Protein AF-A0A1V9FE20-F1 (afdb_monomer_lite)

Sequence (106 aa):
MKSANDYLETSIWFKEPITDPNQIFAEFFTAAALKDYRKRIKAVLKAAFGKHIWPKKNPGALLYYFKMIESIINAAYLINKENKSSPLLINNENSFNPQSLLQLAC

Structure (mmCIF, N/CA/C/O backbone):
data_AF-A0A1V9FE20-F1
#
_entry.id   AF-A0A1V9FE20-F1
#
loop_
_atom_site.group_PDB
_atom_site.id
_atom_site.type_symbol
_atom_site.label_atom_id
_atom_site.label_alt_id
_atom_site.label_comp_id
_atom_site.label_asym_id
_atom_site.label_entity_id
_atom_site.label_seq_id
_atom_site.pdbx_PDB_ins_code
_atom_site.Cartn_x
_atom_site.Cartn_y
_atom_site.Cartn_z
_atom_site.occupancy
_atom_site.B_iso_or_equiv
_atom_site.auth_seq_id
_atom_site.auth_comp_id
_atom_site.auth_asym_id
_atom_site.auth_atom_id
_atom_site.pdbx_PDB_model_num
ATOM 1 N N . MET A 1 1 ? -5.839 23.984 21.501 1.00 39.59 1 MET A N 1
ATOM 2 C CA . MET A 1 1 ? -4.947 22.861 21.136 1.00 39.59 1 MET A CA 1
ATOM 3 C C . MET A 1 1 ? -4.982 22.732 19.621 1.00 39.59 1 MET A C 1
ATOM 5 O O . MET A 1 1 ? -6.076 22.595 19.094 1.00 39.59 1 MET A O 1
ATOM 9 N N . LYS A 1 2 ? -3.848 22.860 18.916 1.00 41.25 2 LYS A N 1
ATOM 10 C CA . LYS A 1 2 ? -3.786 22.493 17.489 1.00 41.25 2 LYS A CA 1
ATOM 11 C C . LYS A 1 2 ? -4.054 20.990 17.410 1.00 41.25 2 LYS A C 1
ATOM 13 O O . LYS A 1 2 ? -3.387 20.242 18.125 1.00 41.25 2 LYS A O 1
ATOM 18 N N . SER A 1 3 ? -5.048 20.568 16.633 1.00 55.31 3 SER A N 1
ATOM 19 C CA . SER A 1 3 ? -5.238 19.150 16.328 1.00 55.31 3 SER A CA 1
ATOM 20 C C . SER A 1 3 ? -3.932 18.609 15.751 1.00 55.31 3 SER A C 1
ATOM 22 O O . SER A 1 3 ? -3.252 19.300 14.991 1.00 55.31 3 SER A O 1
ATOM 24 N N . ALA A 1 4 ? -3.534 17.404 16.155 1.00 62.75 4 ALA A N 1
ATOM 25 C CA . ALA A 1 4 ? -2.486 16.697 15.437 1.00 62.75 4 ALA A CA 1
ATOM 26 C C . ALA A 1 4 ? -2.933 16.607 13.969 1.00 62.75 4 ALA A C 1
ATOM 28 O O . ALA A 1 4 ? -4.064 16.185 13.731 1.00 62.75 4 ALA A O 1
ATOM 29 N N . ASN A 1 5 ? -2.108 17.070 13.024 1.00 71.06 5 ASN A N 1
ATOM 30 C CA . ASN A 1 5 ? -2.419 16.954 11.597 1.00 71.06 5 ASN A CA 1
ATOM 31 C C . ASN A 1 5 ? -2.754 15.488 11.298 1.00 71.06 5 ASN A C 1
ATOM 33 O O . ASN A 1 5 ? -1.956 14.602 11.621 1.00 71.06 5 ASN A O 1
ATOM 37 N N . ASP A 1 6 ? -3.937 15.235 10.742 1.00 81.94 6 ASP A N 1
ATOM 38 C CA . ASP A 1 6 ? -4.350 13.884 10.386 1.00 81.94 6 ASP A CA 1
ATOM 39 C C . ASP A 1 6 ? -3.461 13.406 9.232 1.00 81.94 6 ASP A C 1
ATOM 41 O O . ASP A 1 6 ? -3.315 14.094 8.222 1.00 81.94 6 ASP A O 1
ATOM 45 N N . TYR A 1 7 ? -2.835 12.236 9.380 1.00 84.94 7 TYR A N 1
ATOM 46 C CA . TYR A 1 7 ? -1.971 11.667 8.344 1.00 84.94 7 TYR A CA 1
ATOM 47 C C . TYR A 1 7 ? -2.702 11.591 6.994 1.00 84.94 7 TYR A C 1
ATOM 49 O O . TYR A 1 7 ? -2.128 11.925 5.952 1.00 84.94 7 TYR A O 1
ATOM 57 N N . LEU A 1 8 ? -3.989 11.232 7.025 1.00 86.50 8 LEU A N 1
ATOM 58 C CA . LEU A 1 8 ? -4.806 11.045 5.831 1.00 86.50 8 LEU A CA 1
ATOM 59 C C . LEU A 1 8 ? -5.036 12.343 5.050 1.00 86.50 8 LEU A C 1
ATOM 61 O O . LEU A 1 8 ? -5.177 12.277 3.833 1.00 86.50 8 LEU A O 1
ATOM 65 N N . GLU A 1 9 ? -4.991 13.516 5.695 1.00 84.38 9 GLU A N 1
ATOM 66 C CA . GLU A 1 9 ? -5.114 14.819 5.013 1.00 84.38 9 GLU A CA 1
ATOM 67 C C . GLU A 1 9 ? -3.971 15.074 4.023 1.00 84.38 9 GLU A C 1
ATOM 69 O O . GLU A 1 9 ? -4.107 15.866 3.092 1.00 84.38 9 GLU A O 1
ATOM 74 N N . THR A 1 10 ? -2.837 14.396 4.214 1.00 83.12 10 THR A N 1
ATOM 75 C CA . THR A 1 10 ? -1.641 14.539 3.372 1.00 83.12 10 THR A CA 1
ATOM 76 C C . THR A 1 10 ? -1.398 13.341 2.454 1.00 83.12 10 THR A C 1
ATOM 78 O O . THR A 1 10 ? -0.470 13.374 1.644 1.00 83.12 10 THR A O 1
ATOM 81 N N . SER A 1 11 ? -2.227 12.295 2.539 1.00 85.50 11 SER A N 1
ATOM 82 C CA . SER A 1 11 ? -2.120 11.119 1.672 1.00 85.50 11 SER A CA 1
ATOM 83 C C . SER A 1 11 ? -2.598 11.436 0.253 1.00 85.50 11 SER A C 1
ATOM 85 O O . SER A 1 11 ? -3.733 11.852 0.024 1.00 85.50 11 SER A O 1
ATOM 87 N N . ILE A 1 12 ? -1.744 11.173 -0.738 1.00 83.75 12 ILE A N 1
ATOM 88 C CA . ILE A 1 12 ? -2.050 11.425 -2.155 1.00 83.75 12 ILE A CA 1
ATOM 89 C C . ILE A 1 12 ? -3.045 10.406 -2.729 1.00 83.75 12 ILE A C 1
ATOM 91 O O . ILE A 1 12 ? -3.721 10.687 -3.727 1.00 83.75 12 ILE A O 1
ATOM 95 N N . TRP A 1 13 ? -3.133 9.225 -2.108 1.00 84.19 13 TRP A N 1
ATOM 96 C CA . TRP A 1 13 ? -4.016 8.129 -2.516 1.00 84.19 13 TRP A CA 1
ATOM 97 C C . TRP A 1 13 ? -5.222 7.940 -1.590 1.00 84.19 13 TRP A C 1
ATOM 99 O O . TRP A 1 13 ? -5.969 6.978 -1.765 1.00 84.19 13 TRP A O 1
ATOM 109 N N . PHE A 1 14 ? -5.469 8.884 -0.679 1.00 82.81 14 PHE A N 1
ATOM 110 C CA . PHE A 1 14 ? -6.698 8.979 0.111 1.00 82.81 14 PHE A CA 1
ATOM 111 C C . PHE A 1 14 ? -7.648 10.041 -0.466 1.00 82.81 14 PHE A C 1
ATOM 113 O O . PHE A 1 14 ? -7.985 11.032 0.173 1.00 82.81 14 PHE A O 1
ATOM 120 N N . LYS A 1 15 ? -8.048 9.865 -1.732 1.00 76.00 15 LYS A N 1
ATOM 121 C CA . LYS A 1 15 ? -8.995 10.784 -2.397 1.00 76.00 15 LYS A CA 1
ATOM 122 C C . LYS A 1 15 ? -10.454 10.472 -2.078 1.00 76.00 15 LYS A C 1
ATOM 124 O O . LYS A 1 15 ? -11.295 11.360 -2.143 1.00 76.00 15 LYS A O 1
ATOM 129 N N . GLU A 1 16 ? -10.731 9.215 -1.751 1.00 79.00 16 GLU A N 1
ATOM 130 C CA . GLU A 1 16 ? -12.043 8.718 -1.357 1.00 79.00 16 GLU A CA 1
ATOM 131 C C . GLU A 1 16 ? -11.912 8.058 0.021 1.00 79.00 16 GLU A C 1
ATOM 133 O O . GLU A 1 16 ? -10.918 7.356 0.255 1.00 79.00 16 GLU A O 1
ATOM 138 N N . PRO A 1 17 ? -12.872 8.275 0.940 1.00 83.31 17 PRO A N 1
ATOM 139 C CA . PRO A 1 17 ? -12.857 7.621 2.239 1.00 83.31 17 PRO A CA 1
ATOM 140 C C . PRO A 1 17 ? -12.856 6.098 2.094 1.00 83.31 17 PRO A C 1
ATOM 142 O O . PRO A 1 17 ? -13.682 5.528 1.383 1.00 83.31 17 PRO A O 1
ATOM 145 N N . ILE A 1 18 ? -11.945 5.435 2.805 1.00 88.31 18 ILE A N 1
ATOM 146 C CA . ILE A 1 18 ? -11.953 3.976 2.927 1.00 88.31 18 ILE A CA 1
ATOM 147 C C . ILE A 1 18 ? -13.119 3.603 3.844 1.00 88.31 18 ILE A C 1
ATOM 149 O O . ILE A 1 18 ? -13.122 3.966 5.018 1.00 88.31 18 ILE A O 1
ATOM 153 N N . THR A 1 19 ? -14.110 2.900 3.299 1.00 89.12 19 THR A N 1
ATOM 154 C CA . THR A 1 19 ? -15.313 2.472 4.028 1.00 89.12 19 THR A CA 1
ATOM 155 C C . THR A 1 19 ? -15.081 1.218 4.864 1.00 89.12 19 THR A C 1
ATOM 157 O O . THR A 1 19 ? -15.644 1.100 5.946 1.00 89.12 19 THR A O 1
ATOM 160 N N . ASP A 1 20 ? -14.245 0.302 4.373 1.00 89.69 20 ASP A N 1
ATOM 161 C CA . ASP A 1 20 ? -13.848 -0.920 5.071 1.00 89.69 20 ASP A CA 1
ATOM 162 C C . ASP A 1 20 ? -12.330 -1.142 4.931 1.00 89.69 20 ASP A C 1
ATOM 164 O O . ASP A 1 20 ? -11.851 -1.637 3.904 1.00 89.69 20 ASP A O 1
ATOM 168 N N . PRO A 1 21 ? -11.539 -0.771 5.952 1.00 91.25 21 PRO A N 1
ATOM 169 C CA . PRO A 1 21 ? -10.097 -0.992 5.954 1.00 91.25 21 PRO A CA 1
ATOM 170 C C . PRO A 1 21 ? -9.681 -2.468 5.860 1.00 91.25 21 PRO A C 1
ATOM 172 O O . PRO A 1 21 ? -8.634 -2.766 5.285 1.00 91.25 21 PRO A O 1
ATOM 175 N N . ASN A 1 22 ? -10.479 -3.404 6.384 1.00 89.94 22 ASN A N 1
ATOM 176 C CA . ASN A 1 22 ? -10.152 -4.833 6.346 1.00 89.94 22 ASN A CA 1
ATOM 177 C C . ASN A 1 22 ? -10.319 -5.399 4.934 1.00 89.94 22 ASN A C 1
ATOM 179 O O . ASN A 1 22 ? -9.509 -6.219 4.494 1.00 89.94 22 ASN A O 1
ATOM 183 N N . GLN A 1 23 ? -11.310 -4.904 4.190 1.00 89.81 23 GLN A N 1
ATOM 184 C CA . GLN A 1 23 ? -11.502 -5.249 2.784 1.00 89.81 23 GLN A CA 1
ATOM 185 C C . GLN A 1 23 ? -10.279 -4.874 1.928 1.00 89.81 23 GLN A C 1
ATOM 187 O O . GLN A 1 23 ? -9.876 -5.650 1.061 1.00 89.81 23 GLN A O 1
ATOM 192 N N . ILE A 1 24 ? -9.609 -3.751 2.219 1.00 91.62 24 ILE A N 1
ATOM 193 C CA . ILE A 1 24 ? -8.364 -3.362 1.529 1.00 91.62 24 ILE A CA 1
ATOM 194 C C . ILE A 1 24 ? -7.261 -4.414 1.731 1.00 91.62 24 ILE A C 1
ATOM 196 O O . ILE A 1 24 ? -6.555 -4.773 0.783 1.00 91.62 24 ILE A O 1
ATOM 200 N N . PHE A 1 25 ? -7.117 -4.949 2.947 1.00 89.06 25 PHE A N 1
ATOM 201 C CA . PHE A 1 25 ? -6.174 -6.037 3.218 1.00 89.06 25 PHE A CA 1
ATOM 202 C C . PHE A 1 25 ? -6.573 -7.336 2.511 1.00 89.06 25 PHE A C 1
ATOM 204 O O . PHE A 1 25 ? -5.706 -8.006 1.942 1.00 89.06 25 PHE A O 1
ATOM 211 N N . ALA A 1 26 ? -7.863 -7.680 2.504 1.00 89.31 26 ALA A N 1
ATOM 212 C CA . ALA A 1 26 ? -8.369 -8.866 1.816 1.00 89.31 26 ALA A CA 1
ATOM 213 C C . ALA A 1 26 ? -8.066 -8.815 0.309 1.00 89.31 26 ALA A C 1
ATOM 215 O O . ALA A 1 26 ? -7.524 -9.771 -0.253 1.00 89.31 26 ALA A O 1
ATOM 216 N N . GLU A 1 27 ? -8.329 -7.682 -0.343 1.00 89.31 27 GLU A N 1
ATOM 217 C CA . GLU A 1 27 ? -8.021 -7.467 -1.761 1.00 89.31 27 GLU A CA 1
ATOM 218 C C . GLU A 1 27 ? -6.523 -7.562 -2.040 1.00 89.31 27 GLU A C 1
ATOM 220 O O . GLU A 1 27 ? -6.095 -8.217 -2.997 1.00 89.31 27 GLU A O 1
ATOM 225 N N . PHE A 1 28 ? -5.704 -6.970 -1.172 1.00 89.00 28 PHE A N 1
ATOM 226 C CA . PHE A 1 28 ? -4.259 -7.034 -1.309 1.00 89.00 28 PHE A CA 1
ATOM 227 C C . PHE A 1 28 ? -3.735 -8.467 -1.215 1.00 89.00 28 PHE A C 1
ATOM 229 O O . PHE A 1 28 ? -2.986 -8.907 -2.087 1.00 89.00 28 PHE A O 1
ATOM 236 N N . PHE A 1 29 ? -4.130 -9.242 -0.209 1.00 86.69 29 PHE A N 1
ATOM 237 C CA . PHE A 1 29 ? -3.641 -10.617 -0.081 1.00 86.69 29 PHE A CA 1
ATOM 238 C C . PHE A 1 29 ? -4.254 -11.580 -1.106 1.00 86.69 29 PHE A C 1
ATOM 240 O O . PHE A 1 29 ? -3.621 -12.580 -1.444 1.00 86.69 29 PHE A O 1
ATOM 247 N N . THR A 1 30 ? -5.413 -11.248 -1.680 1.00 90.19 30 THR A N 1
ATOM 248 C CA . THR A 1 30 ? -5.991 -11.987 -2.813 1.00 90.19 30 THR A CA 1
ATOM 249 C C . THR A 1 30 ? -5.198 -11.758 -4.104 1.00 90.19 30 THR A C 1
ATOM 251 O O . THR A 1 30 ? -5.023 -12.676 -4.904 1.00 90.19 30 THR A O 1
ATOM 254 N N . ALA A 1 31 ? -4.679 -10.545 -4.319 1.00 86.50 31 ALA A N 1
ATOM 255 C CA . ALA A 1 31 ? -4.011 -10.183 -5.567 1.00 86.50 31 ALA A CA 1
ATOM 256 C C . ALA A 1 31 ? -2.582 -10.744 -5.712 1.00 86.50 31 ALA A C 1
ATOM 258 O O . ALA A 1 31 ? -2.120 -10.959 -6.837 1.00 86.50 31 ALA A O 1
ATOM 259 N N . ALA A 1 32 ? -1.852 -10.963 -4.611 1.00 87.00 32 ALA A N 1
ATOM 260 C CA . ALA A 1 32 ? -0.533 -11.599 -4.636 1.00 87.00 32 ALA A CA 1
ATOM 261 C C . ALA A 1 32 ? -0.079 -12.079 -3.248 1.00 87.00 32 ALA A C 1
ATOM 263 O O . ALA A 1 32 ? -0.556 -11.620 -2.214 1.00 87.00 32 ALA A O 1
ATOM 264 N N . ALA A 1 33 ? 0.936 -12.946 -3.218 1.00 87.12 33 ALA A N 1
ATOM 265 C CA . ALA A 1 33 ? 1.567 -13.352 -1.968 1.00 87.12 33 ALA A CA 1
ATOM 266 C C . ALA A 1 33 ? 2.528 -12.272 -1.434 1.00 87.12 33 ALA A C 1
ATOM 268 O O . ALA A 1 33 ? 3.141 -11.511 -2.189 1.00 87.12 33 ALA A O 1
ATOM 269 N N . LEU A 1 34 ? 2.779 -12.279 -0.119 1.00 85.81 34 LEU A N 1
ATOM 270 C CA . LEU A 1 34 ? 3.682 -11.327 0.548 1.00 85.81 34 LEU A CA 1
ATOM 271 C C . LEU A 1 34 ? 5.091 -11.272 -0.076 1.00 85.81 34 LEU A C 1
ATOM 273 O O . LEU A 1 34 ? 5.704 -10.205 -0.184 1.00 85.81 34 LEU A O 1
ATOM 277 N N . LYS A 1 35 ? 5.603 -12.418 -0.547 1.00 86.69 35 LYS A N 1
ATOM 278 C CA . LYS A 1 35 ? 6.896 -12.504 -1.249 1.00 86.69 35 LYS A CA 1
ATOM 279 C C . LYS A 1 35 ? 6.940 -11.636 -2.512 1.00 86.69 35 LYS A C 1
ATOM 281 O O . LYS A 1 35 ? 7.993 -11.087 -2.843 1.00 86.69 35 LYS A O 1
ATOM 286 N N . ASP A 1 36 ? 5.814 -11.494 -3.202 1.00 87.69 36 ASP A N 1
ATOM 287 C CA . ASP A 1 36 ? 5.703 -10.722 -4.435 1.00 87.69 36 ASP A CA 1
ATOM 288 C C . ASP A 1 36 ? 5.628 -9.231 -4.122 1.00 87.69 36 ASP A C 1
ATOM 290 O O . ASP A 1 36 ? 6.295 -8.432 -4.781 1.00 87.69 36 ASP A O 1
ATOM 294 N N . TYR A 1 37 ? 4.939 -8.855 -3.044 1.00 87.06 37 TYR A N 1
ATOM 295 C CA . TYR A 1 37 ? 4.941 -7.481 -2.545 1.00 87.06 37 TYR A CA 1
ATOM 296 C C . TYR A 1 37 ? 6.316 -7.018 -2.094 1.00 87.06 37 TYR A C 1
ATOM 298 O O . TYR A 1 37 ? 6.752 -5.938 -2.489 1.00 87.06 37 TYR A O 1
ATOM 306 N N . ARG A 1 38 ? 7.079 -7.866 -1.397 1.00 87.00 38 ARG A N 1
ATOM 307 C CA . ARG A 1 38 ? 8.475 -7.559 -1.051 1.00 87.00 38 ARG A CA 1
ATOM 308 C C . ARG A 1 38 ? 9.318 -7.260 -2.297 1.00 87.00 38 ARG A C 1
ATOM 310 O O . ARG A 1 38 ? 10.138 -6.343 -2.281 1.00 87.00 38 ARG A O 1
ATOM 317 N N . LYS A 1 39 ? 9.122 -8.007 -3.392 1.00 85.69 39 LYS A N 1
ATOM 318 C CA . LYS A 1 39 ? 9.801 -7.740 -4.674 1.00 85.69 39 LYS A CA 1
ATOM 319 C C . LYS A 1 39 ? 9.334 -6.423 -5.299 1.00 85.69 39 LYS A C 1
ATOM 321 O O . LYS A 1 39 ? 10.174 -5.665 -5.782 1.00 85.69 39 LYS A O 1
ATOM 326 N N . ARG A 1 40 ? 8.026 -6.141 -5.282 1.00 85.44 40 ARG A N 1
ATOM 327 C CA . ARG A 1 40 ? 7.437 -4.904 -5.824 1.00 85.44 40 ARG A CA 1
ATOM 328 C C . ARG A 1 40 ? 7.927 -3.672 -5.062 1.00 85.44 40 ARG A C 1
ATOM 330 O O . ARG A 1 40 ? 8.444 -2.770 -5.705 1.00 85.44 40 ARG A O 1
ATOM 337 N N . ILE A 1 41 ? 7.894 -3.682 -3.728 1.00 84.88 41 ILE A N 1
ATOM 338 C CA . ILE A 1 41 ? 8.416 -2.602 -2.871 1.00 84.88 41 ILE A CA 1
ATOM 339 C C . ILE A 1 41 ? 9.896 -2.344 -3.171 1.00 84.88 41 ILE A C 1
ATOM 341 O O . ILE A 1 41 ? 10.292 -1.211 -3.423 1.00 84.88 41 ILE A O 1
ATOM 345 N N . LYS A 1 42 ? 10.725 -3.394 -3.239 1.00 84.31 42 LYS A N 1
ATOM 346 C CA . LYS A 1 42 ? 12.143 -3.239 -3.608 1.00 84.31 42 LYS A CA 1
ATOM 347 C C . LYS A 1 42 ? 12.323 -2.631 -4.999 1.00 84.31 42 LYS A C 1
ATOM 349 O O . LYS A 1 42 ? 13.224 -1.820 -5.187 1.00 84.31 42 LYS A O 1
ATOM 354 N N . ALA A 1 43 ? 11.502 -3.023 -5.973 1.00 80.19 43 ALA A N 1
ATOM 355 C CA . ALA A 1 43 ? 11.553 -2.452 -7.315 1.00 80.19 43 ALA A CA 1
ATOM 356 C C . ALA A 1 43 ? 11.155 -0.969 -7.308 1.00 80.19 43 ALA A C 1
ATOM 358 O O . ALA A 1 43 ? 11.834 -0.168 -7.940 1.00 80.19 43 ALA A O 1
ATOM 359 N N . VAL A 1 44 ? 10.110 -0.615 -6.557 1.00 80.88 44 VAL A N 1
ATOM 360 C CA . VAL A 1 44 ? 9.644 0.764 -6.374 1.00 80.88 44 VAL A CA 1
ATOM 361 C C . VAL A 1 44 ? 10.746 1.635 -5.773 1.00 80.88 44 VAL A C 1
ATOM 363 O O . VAL A 1 44 ? 11.099 2.657 -6.352 1.00 80.88 44 VAL A O 1
ATOM 366 N N . LEU A 1 45 ? 11.357 1.196 -4.670 1.00 82.81 45 LEU A N 1
ATOM 367 C CA . LEU A 1 45 ? 12.440 1.931 -4.011 1.00 82.81 45 LEU A CA 1
ATOM 368 C C . LEU A 1 45 ? 13.655 2.090 -4.934 1.00 82.81 45 LEU A C 1
ATOM 370 O O . LEU A 1 45 ? 14.182 3.187 -5.083 1.00 82.81 45 LEU A O 1
ATOM 374 N N . LYS A 1 46 ? 14.072 1.021 -5.624 1.00 81.62 46 LYS A N 1
ATOM 375 C CA . LYS A 1 46 ? 15.173 1.102 -6.599 1.00 81.62 46 LYS A CA 1
ATOM 376 C C . LYS A 1 46 ? 14.882 2.074 -7.741 1.00 81.62 46 LYS A C 1
ATOM 378 O O . LYS A 1 46 ? 15.812 2.700 -8.232 1.00 81.62 46 LYS A O 1
ATOM 383 N N . ALA A 1 47 ? 13.628 2.179 -8.171 1.00 79.06 47 ALA A N 1
ATOM 384 C CA . ALA A 1 47 ? 13.221 3.118 -9.208 1.00 79.06 47 ALA A CA 1
ATOM 385 C C . ALA A 1 47 ? 13.231 4.564 -8.705 1.00 79.06 47 ALA A C 1
ATOM 387 O O . ALA A 1 47 ? 13.725 5.440 -9.400 1.00 79.06 47 ALA A O 1
ATOM 388 N N . ALA A 1 48 ? 12.718 4.801 -7.494 1.00 78.50 48 ALA A N 1
ATOM 389 C CA . ALA A 1 48 ? 12.629 6.133 -6.902 1.00 78.50 48 ALA A CA 1
ATOM 390 C C . ALA A 1 48 ? 14.007 6.730 -6.571 1.00 78.50 48 ALA A C 1
ATOM 392 O O . ALA A 1 48 ? 14.225 7.920 -6.770 1.00 78.50 48 ALA A O 1
ATOM 393 N N . PHE A 1 49 ? 14.939 5.903 -6.086 1.00 79.44 49 PHE A N 1
ATOM 394 C CA . PHE A 1 49 ? 16.290 6.333 -5.700 1.00 79.44 49 PHE A CA 1
ATOM 395 C C . PHE A 1 49 ? 17.354 6.082 -6.780 1.00 79.44 49 PHE A C 1
ATOM 397 O O . PHE A 1 49 ? 18.518 6.444 -6.610 1.00 79.44 49 PHE A O 1
ATOM 404 N N . GLY A 1 50 ? 16.993 5.420 -7.878 1.00 76.12 50 GLY A N 1
ATOM 405 C CA . GLY A 1 50 ? 17.921 5.083 -8.949 1.00 76.12 50 GLY A CA 1
ATOM 406 C C . GLY A 1 50 ? 18.172 6.264 -9.882 1.00 76.12 50 GLY A C 1
ATOM 407 O O . GLY A 1 50 ? 17.253 6.985 -10.249 1.00 76.12 50 GLY A O 1
ATOM 408 N N . LYS A 1 51 ? 19.409 6.402 -10.374 1.00 70.69 51 LYS A N 1
ATOM 409 C CA . LYS A 1 51 ? 19.738 7.326 -11.481 1.00 70.69 51 LYS A CA 1
ATOM 410 C C . LYS A 1 51 ? 19.208 6.850 -12.846 1.00 70.69 51 LYS A C 1
ATOM 412 O O . LYS A 1 51 ? 19.523 7.446 -13.871 1.00 70.69 51 LYS A O 1
ATOM 417 N N . HIS A 1 52 ? 18.465 5.745 -12.879 1.00 66.75 52 HIS A N 1
ATOM 418 C CA . HIS A 1 52 ? 18.047 5.065 -14.100 1.00 66.75 52 HIS A CA 1
ATOM 419 C C . HIS A 1 52 ? 16.542 5.192 -14.310 1.00 66.75 52 HIS A C 1
ATOM 421 O O . HIS A 1 52 ? 15.758 5.079 -13.370 1.00 66.75 52 HIS A O 1
ATOM 427 N N . ILE A 1 53 ? 16.145 5.355 -15.571 1.00 69.50 53 ILE A N 1
ATOM 428 C CA . ILE A 1 53 ? 14.745 5.317 -15.992 1.00 69.50 53 ILE A CA 1
ATOM 429 C C . ILE A 1 53 ? 14.183 3.924 -15.687 1.00 69.50 53 ILE A C 1
ATOM 431 O O . ILE A 1 53 ? 14.855 2.912 -15.902 1.00 69.50 53 ILE A O 1
ATOM 435 N N . TRP A 1 54 ? 12.952 3.875 -15.173 1.00 71.75 54 TRP A N 1
ATOM 436 C CA . TRP A 1 54 ? 12.245 2.631 -14.880 1.00 71.75 54 TRP A CA 1
ATOM 437 C C . TRP A 1 54 ? 12.313 1.671 -16.081 1.00 71.75 54 TRP A C 1
ATOM 439 O O . TRP A 1 54 ? 11.769 1.983 -17.140 1.00 71.75 54 TRP A O 1
ATOM 449 N N . PRO A 1 55 ? 12.955 0.496 -15.941 1.00 64.88 55 PRO A N 1
ATOM 450 C CA . PRO A 1 55 ? 13.301 -0.336 -17.091 1.00 64.88 55 PRO A CA 1
ATOM 451 C C . PRO A 1 55 ? 12.124 -1.171 -17.610 1.00 64.88 55 PRO A C 1
ATOM 453 O O . PRO A 1 55 ? 12.252 -1.851 -18.626 1.00 64.88 55 PRO A O 1
ATOM 456 N 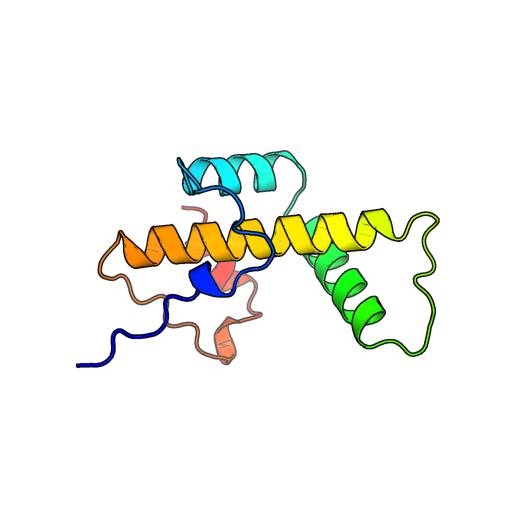N . LYS A 1 56 ? 10.980 -1.193 -16.906 1.00 67.50 56 LYS A N 1
ATOM 457 C CA . LYS A 1 56 ? 9.811 -1.955 -17.364 1.00 67.50 56 LYS A CA 1
ATOM 458 C C . LYS A 1 56 ? 8.979 -1.127 -18.335 1.00 67.50 56 LYS A C 1
ATOM 460 O O . LYS A 1 56 ? 8.872 0.085 -18.203 1.00 67.50 56 LYS A O 1
ATOM 465 N N . LYS A 1 57 ? 8.297 -1.837 -19.239 1.00 63.88 57 LYS A N 1
ATOM 466 C CA . LYS A 1 57 ? 7.539 -1.289 -20.377 1.00 63.88 57 LYS A CA 1
ATOM 467 C C . LYS A 1 57 ? 6.514 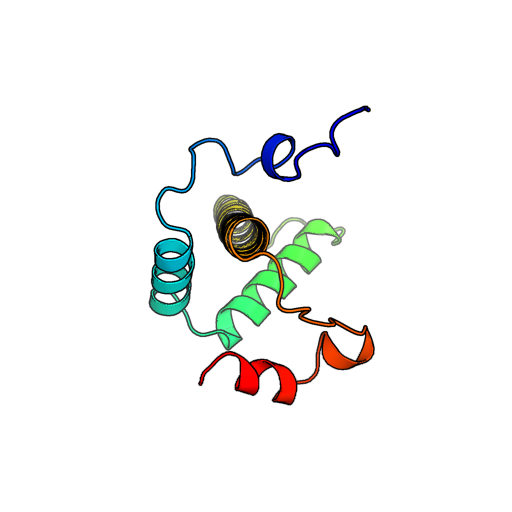-0.195 -20.040 1.00 63.88 57 LYS A C 1
ATOM 469 O O . LYS A 1 57 ? 6.124 0.527 -20.945 1.00 63.88 57 LYS A O 1
ATOM 474 N N . ASN A 1 58 ? 6.046 -0.086 -18.792 1.00 77.69 58 ASN A N 1
ATOM 475 C CA . ASN A 1 58 ? 5.018 0.882 -18.415 1.00 77.69 58 ASN A CA 1
ATOM 476 C C . ASN A 1 58 ? 5.333 1.556 -17.058 1.00 77.69 58 ASN A C 1
ATOM 478 O O . ASN A 1 58 ? 5.355 0.858 -16.034 1.00 77.69 58 ASN A O 1
ATOM 482 N N . PRO A 1 59 ? 5.548 2.887 -17.013 1.00 75.69 59 PRO A N 1
ATOM 483 C CA . PRO A 1 59 ? 5.709 3.636 -15.763 1.00 75.69 59 PRO A CA 1
ATOM 484 C C . PRO A 1 59 ? 4.431 3.652 -14.907 1.00 75.69 59 PRO A C 1
ATOM 486 O O . PRO A 1 59 ? 4.510 3.737 -13.685 1.00 75.69 59 PRO A O 1
ATOM 489 N N . GLY A 1 60 ? 3.253 3.458 -15.504 1.00 81.50 60 GLY A N 1
ATOM 490 C CA . GLY A 1 60 ? 1.985 3.296 -14.789 1.00 81.50 60 GLY A CA 1
ATOM 491 C C . GLY A 1 60 ? 1.974 2.098 -13.834 1.00 81.50 60 GLY A C 1
ATOM 492 O O . GLY A 1 60 ? 1.305 2.142 -12.807 1.00 81.50 60 GLY A O 1
ATOM 493 N N . ALA A 1 61 ? 2.785 1.065 -14.092 1.00 80.88 61 ALA A N 1
ATOM 494 C CA . ALA A 1 61 ? 2.943 -0.046 -13.154 1.00 80.88 61 ALA A CA 1
ATOM 495 C C . ALA A 1 61 ? 3.591 0.399 -11.831 1.00 80.88 61 ALA A C 1
ATOM 497 O O . ALA A 1 61 ? 3.269 -0.144 -10.779 1.00 80.88 61 ALA A O 1
ATOM 498 N N . LEU A 1 62 ? 4.493 1.385 -11.879 1.00 81.00 62 LEU A N 1
ATOM 499 C CA . LEU A 1 62 ? 5.139 1.936 -10.691 1.00 81.00 62 LEU A CA 1
ATOM 500 C C . LEU A 1 62 ? 4.139 2.743 -9.854 1.00 81.00 62 LEU A C 1
ATOM 502 O O . LEU A 1 62 ? 4.036 2.515 -8.651 1.00 81.00 62 LEU A O 1
ATOM 506 N N . LEU A 1 63 ? 3.358 3.618 -10.499 1.00 84.31 63 LEU A N 1
ATOM 507 C CA . LEU A 1 63 ? 2.278 4.372 -9.849 1.00 84.31 63 LEU A CA 1
ATOM 508 C C . LEU A 1 63 ? 1.232 3.445 -9.222 1.00 84.31 63 LEU A C 1
ATOM 510 O O . LEU A 1 63 ? 0.807 3.674 -8.095 1.00 84.31 63 LEU A O 1
ATOM 514 N N . TYR A 1 64 ? 0.869 2.365 -9.915 1.00 86.00 64 TYR A N 1
ATOM 515 C CA . TYR A 1 64 ? -0.036 1.348 -9.385 1.00 86.00 64 TYR A CA 1
ATOM 516 C C . TYR A 1 64 ? 0.509 0.693 -8.106 1.00 86.00 64 TYR A C 1
ATOM 518 O O . TYR A 1 64 ? -0.236 0.513 -7.145 1.00 86.00 64 TYR A O 1
ATOM 526 N N . TYR A 1 65 ? 1.811 0.385 -8.048 1.00 85.50 65 TYR A N 1
ATOM 527 C CA . TYR A 1 65 ? 2.422 -0.154 -6.828 1.00 85.50 65 TYR A CA 1
ATOM 528 C C . TYR A 1 65 ? 2.449 0.860 -5.688 1.00 85.50 65 TYR A C 1
ATOM 530 O O . TYR A 1 65 ? 2.162 0.476 -4.560 1.00 85.50 65 TYR A O 1
ATOM 538 N N . PHE A 1 66 ? 2.744 2.133 -5.965 1.00 85.75 66 PHE A N 1
ATOM 539 C CA . PHE A 1 66 ? 2.666 3.186 -4.949 1.00 85.75 66 PHE A CA 1
ATOM 540 C C . PHE A 1 66 ? 1.255 3.328 -4.389 1.00 85.75 66 PHE A C 1
ATOM 542 O O . PHE A 1 66 ? 1.094 3.297 -3.173 1.00 85.75 66 PHE A O 1
ATOM 549 N N . LYS A 1 67 ? 0.245 3.397 -5.266 1.00 88.12 67 LYS A N 1
ATOM 550 C CA . LYS A 1 67 ? -1.161 3.460 -4.861 1.00 88.12 67 LYS A CA 1
ATOM 551 C C . LYS A 1 67 ? -1.514 2.303 -3.937 1.00 88.12 67 LYS A C 1
ATOM 553 O O . LYS A 1 67 ? -2.018 2.522 -2.849 1.00 88.12 67 LYS A O 1
ATOM 558 N N . MET A 1 68 ? -1.195 1.083 -4.351 1.00 87.75 68 MET A N 1
ATOM 559 C CA . MET A 1 68 ? -1.494 -0.117 -3.577 1.00 87.75 68 MET A CA 1
ATOM 560 C C . MET A 1 68 ? -0.810 -0.129 -2.200 1.00 87.75 68 MET A C 1
ATOM 562 O O . MET A 1 68 ? -1.443 -0.476 -1.208 1.00 87.75 68 MET A O 1
ATOM 566 N N . ILE A 1 69 ? 0.472 0.247 -2.133 1.00 88.12 69 ILE A N 1
ATOM 567 C CA . ILE A 1 69 ? 1.222 0.300 -0.869 1.00 88.12 69 ILE A CA 1
ATOM 568 C C . ILE A 1 69 ? 0.629 1.368 0.057 1.00 88.12 69 ILE A C 1
ATOM 570 O O . ILE A 1 69 ? 0.398 1.090 1.229 1.00 88.12 69 ILE A O 1
ATOM 574 N N . GLU A 1 70 ? 0.356 2.568 -0.458 1.00 89.81 70 GLU A N 1
ATOM 575 C CA . GLU A 1 70 ? -0.208 3.659 0.341 1.00 89.81 70 GLU A CA 1
ATOM 576 C C . GLU A 1 70 ? -1.639 3.353 0.800 1.00 89.81 70 GLU A C 1
ATOM 578 O O . GLU A 1 70 ? -1.966 3.616 1.950 1.00 89.81 70 GLU A O 1
ATOM 583 N N . SER A 1 71 ? -2.464 2.696 -0.025 1.00 90.81 71 SER A N 1
ATOM 584 C CA . SER A 1 71 ? -3.799 2.237 0.384 1.00 90.81 71 SER A CA 1
ATOM 585 C C . SER A 1 71 ? -3.750 1.301 1.595 1.00 90.81 71 SER A C 1
ATOM 587 O O . SER A 1 71 ? -4.591 1.425 2.482 1.00 90.81 71 SER A O 1
ATOM 589 N N . ILE A 1 72 ? -2.748 0.420 1.687 1.00 91.12 72 ILE A N 1
ATOM 590 C CA . ILE A 1 72 ? -2.547 -0.407 2.885 1.00 91.12 72 ILE A CA 1
ATOM 591 C C . ILE A 1 72 ? -2.102 0.409 4.088 1.00 91.12 72 ILE A C 1
ATOM 593 O O . ILE A 1 72 ? -2.566 0.145 5.192 1.00 91.12 72 ILE A O 1
ATOM 597 N N . ILE A 1 73 ? -1.208 1.380 3.902 1.00 91.12 73 ILE A N 1
ATOM 598 C CA . ILE A 1 73 ? -0.763 2.241 5.003 1.00 91.12 73 ILE A CA 1
ATOM 599 C C . ILE A 1 73 ? -1.955 3.038 5.549 1.00 91.12 73 ILE A C 1
ATOM 601 O O . ILE A 1 73 ? -2.141 3.101 6.762 1.00 91.12 73 ILE A O 1
ATOM 605 N N . ASN A 1 74 ? -2.808 3.562 4.667 1.00 92.81 74 ASN A N 1
ATOM 606 C CA . ASN A 1 74 ? -4.037 4.263 5.031 1.00 92.81 74 ASN A CA 1
ATOM 607 C C . ASN A 1 74 ? -5.015 3.347 5.778 1.00 92.81 74 ASN A C 1
ATOM 609 O O . ASN A 1 74 ? -5.528 3.730 6.828 1.00 92.81 74 ASN A O 1
ATOM 613 N N . ALA A 1 75 ? -5.242 2.127 5.280 1.00 91.44 75 ALA A N 1
ATOM 614 C CA . ALA A 1 75 ? -6.093 1.144 5.946 1.00 91.44 75 ALA A CA 1
ATOM 615 C C . ALA A 1 75 ? -5.543 0.762 7.332 1.00 91.44 75 ALA A C 1
ATOM 617 O O . ALA A 1 75 ? -6.279 0.774 8.314 1.00 91.44 75 ALA A O 1
ATOM 618 N N . ALA A 1 76 ? -4.236 0.505 7.438 1.00 90.12 76 ALA A N 1
ATOM 619 C CA . ALA A 1 76 ? -3.569 0.223 8.707 1.00 90.12 76 ALA A CA 1
ATOM 620 C C . ALA A 1 76 ? -3.697 1.393 9.694 1.00 90.12 76 ALA A C 1
ATOM 622 O O . ALA A 1 76 ? -3.965 1.178 10.875 1.00 90.12 76 ALA A O 1
ATOM 623 N N . TYR A 1 77 ? -3.538 2.630 9.212 1.00 89.69 77 TYR A N 1
ATOM 624 C CA . TYR A 1 77 ? -3.719 3.832 10.019 1.00 89.69 77 TYR A CA 1
ATOM 625 C C . TYR A 1 77 ? -5.150 3.943 10.553 1.00 89.69 77 TYR A C 1
ATOM 627 O O . TYR A 1 77 ? -5.320 4.198 11.742 1.00 89.69 77 TYR A O 1
ATOM 635 N N . LEU A 1 78 ? -6.165 3.708 9.714 1.00 88.62 78 LEU A N 1
ATOM 636 C CA . LEU A 1 78 ? -7.574 3.726 10.123 1.00 88.62 78 LEU A CA 1
ATOM 637 C C . LEU A 1 78 ? -7.880 2.652 11.170 1.00 88.62 78 LEU A C 1
ATOM 639 O O . LEU A 1 78 ? -8.411 2.983 12.227 1.00 88.62 78 LEU A O 1
ATOM 643 N N . ILE A 1 79 ? -7.442 1.408 10.945 1.00 87.62 79 ILE A N 1
ATOM 644 C CA . ILE A 1 79 ? -7.588 0.312 11.919 1.00 87.62 79 ILE A CA 1
ATOM 645 C C . ILE A 1 79 ? -6.938 0.689 13.254 1.00 87.62 79 ILE A C 1
ATOM 647 O O . ILE A 1 79 ? -7.522 0.467 14.312 1.00 87.62 79 ILE A O 1
ATOM 651 N N . ASN A 1 80 ? -5.740 1.277 13.223 1.00 83.81 80 ASN A N 1
ATOM 652 C CA . ASN A 1 80 ? -5.028 1.703 14.426 1.00 83.81 80 ASN A CA 1
ATOM 653 C C . ASN A 1 80 ? -5.669 2.929 15.107 1.00 83.81 80 ASN A C 1
ATOM 655 O O . ASN A 1 80 ? -5.576 3.083 16.321 1.00 83.81 80 ASN A O 1
ATOM 659 N N . LYS A 1 81 ? -6.312 3.817 14.342 1.00 82.69 81 LYS A N 1
ATOM 660 C CA . LYS A 1 81 ? -7.018 5.001 14.854 1.00 82.69 81 LYS A CA 1
ATOM 661 C C . LYS A 1 81 ? -8.339 4.621 15.530 1.00 82.69 81 LYS A C 1
ATOM 663 O O . LYS A 1 81 ? -8.684 5.212 16.553 1.00 82.69 81 LYS A O 1
ATOM 668 N N . GLU A 1 82 ? -9.058 3.646 14.975 1.00 78.81 82 GLU A N 1
ATOM 669 C CA . GLU A 1 82 ? -10.326 3.124 15.503 1.00 78.81 82 GLU A CA 1
ATOM 670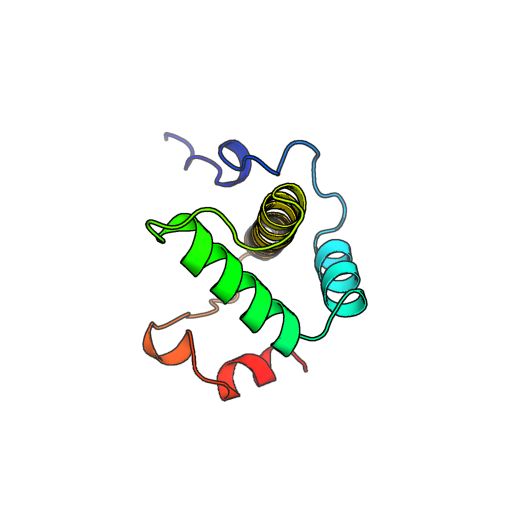 C C . GLU A 1 82 ? -10.112 2.206 16.714 1.00 78.81 82 GLU A C 1
ATOM 672 O O 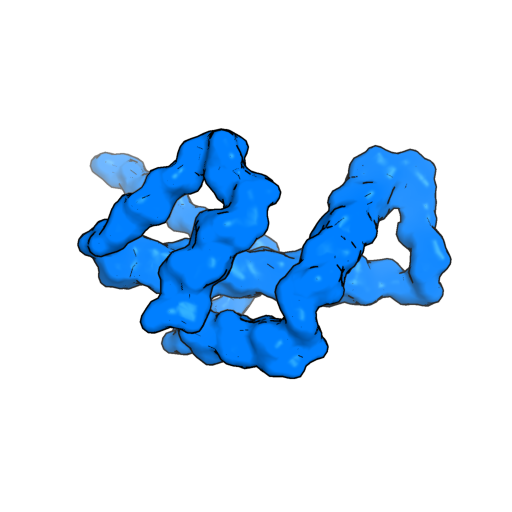. GLU A 1 82 ? -10.817 2.321 17.720 1.00 78.81 82 GLU A O 1
ATOM 677 N N . ASN A 1 83 ? -9.082 1.357 16.675 1.00 67.00 83 ASN A N 1
ATOM 678 C CA . ASN A 1 83 ? -8.683 0.524 17.804 1.00 67.00 83 ASN A CA 1
ATOM 679 C C . ASN A 1 83 ? -7.741 1.308 18.721 1.00 67.00 83 ASN A C 1
ATOM 681 O O . ASN A 1 83 ? -6.523 1.243 18.562 1.00 67.00 83 ASN A O 1
ATOM 685 N N . LYS A 1 84 ? -8.286 2.044 19.704 1.00 56.88 84 LYS A N 1
ATOM 686 C CA . LYS A 1 84 ? -7.488 2.660 20.783 1.00 56.88 84 LYS A CA 1
ATOM 687 C C . LYS A 1 84 ? -6.669 1.578 21.515 1.00 56.88 84 LYS A C 1
ATOM 689 O O . LYS A 1 84 ? -7.119 1.026 22.511 1.00 56.88 84 LYS A O 1
ATOM 694 N N . SER A 1 85 ? -5.446 1.357 21.027 1.00 56.06 85 SER A N 1
ATOM 695 C CA . SER A 1 85 ? -4.399 0.442 21.498 1.00 56.06 85 SER A CA 1
ATOM 696 C C . SER A 1 85 ? -4.597 -1.063 21.221 1.00 56.06 85 SER A C 1
ATOM 698 O O . SER A 1 85 ? -5.363 -1.745 21.895 1.00 56.06 85 SER A O 1
ATOM 700 N N . SER A 1 86 ? -3.696 -1.617 20.406 1.00 48.84 86 SER A N 1
ATOM 701 C CA . SER A 1 86 ? -2.625 -2.466 20.950 1.00 48.84 86 SER A CA 1
ATOM 702 C C . SER A 1 86 ? -1.288 -1.949 20.401 1.00 48.84 86 SER A C 1
ATOM 704 O O . SER A 1 86 ? -1.203 -1.681 19.199 1.00 48.84 86 SER A O 1
ATOM 706 N N . PRO A 1 87 ? -0.256 -1.728 21.235 1.00 50.97 87 PRO A N 1
ATOM 707 C CA . PRO A 1 87 ? 1.011 -1.189 20.783 1.00 50.97 87 PRO A CA 1
ATOM 708 C C . PRO A 1 87 ? 1.733 -2.293 20.018 1.00 50.97 87 PRO A C 1
ATOM 710 O O . PRO A 1 87 ? 2.467 -3.094 20.595 1.00 50.97 87 PRO A O 1
ATOM 713 N N . LEU A 1 88 ? 1.558 -2.335 18.698 1.00 51.84 88 LEU A N 1
ATOM 714 C CA . LEU A 1 88 ? 2.586 -2.923 17.852 1.00 51.84 88 LEU A CA 1
ATOM 715 C C . LEU A 1 88 ? 3.848 -2.078 18.068 1.00 51.84 88 LEU A C 1
ATOM 717 O O . LEU A 1 88 ? 4.065 -1.061 17.411 1.00 51.84 88 LEU A O 1
ATOM 721 N N . LEU A 1 89 ? 4.649 -2.469 19.063 1.00 55.25 89 LEU A N 1
ATOM 722 C CA . LEU A 1 89 ? 5.969 -1.922 19.333 1.00 55.25 89 LEU A CA 1
ATOM 723 C C . LEU A 1 89 ? 6.883 -2.401 18.206 1.00 55.25 89 LEU A C 1
ATOM 725 O O . LEU A 1 89 ? 7.576 -3.417 18.307 1.00 55.25 89 LEU A O 1
ATOM 729 N N . ILE A 1 90 ? 6.838 -1.681 17.087 1.00 52.94 90 ILE A N 1
ATOM 730 C CA . ILE A 1 90 ? 7.775 -1.865 15.986 1.00 52.94 90 ILE A CA 1
ATOM 731 C C . ILE A 1 90 ? 9.112 -1.275 16.439 1.00 52.94 90 ILE A C 1
ATOM 733 O O . ILE A 1 90 ? 9.445 -0.125 16.163 1.00 52.94 90 ILE A O 1
ATOM 737 N N . ASN A 1 91 ? 9.879 -2.069 17.181 1.00 54.94 91 ASN A N 1
ATOM 738 C CA . ASN A 1 91 ? 11.283 -1.780 17.434 1.00 54.94 91 ASN A CA 1
ATOM 739 C C . ASN A 1 91 ? 12.058 -2.001 16.128 1.00 54.94 91 ASN A C 1
ATOM 741 O O . ASN A 1 91 ? 11.750 -2.937 15.388 1.00 54.94 91 ASN A O 1
ATOM 745 N N . ASN A 1 92 ? 13.083 -1.186 15.850 1.00 54.62 92 ASN A N 1
ATOM 746 C CA . ASN A 1 92 ? 13.907 -1.300 14.630 1.00 54.62 92 ASN A CA 1
ATOM 747 C C . ASN A 1 92 ? 14.465 -2.717 14.397 1.00 54.62 92 ASN A C 1
ATOM 749 O O . ASN A 1 92 ? 14.699 -3.120 13.260 1.00 54.62 92 ASN A O 1
ATOM 753 N N . GLU A 1 93 ? 14.628 -3.480 15.473 1.00 60.47 93 GLU A N 1
ATOM 754 C CA . GLU A 1 93 ? 15.091 -4.868 15.473 1.00 60.47 93 GLU A CA 1
ATOM 755 C C . GLU A 1 93 ? 14.063 -5.849 14.870 1.00 60.47 93 GLU A C 1
ATOM 757 O O . GLU A 1 93 ? 14.430 -6.882 14.311 1.00 60.47 93 GLU A O 1
ATOM 762 N N . ASN A 1 94 ? 12.773 -5.502 14.903 1.00 52.06 94 ASN A N 1
ATOM 763 C CA . ASN A 1 94 ? 11.658 -6.343 14.458 1.00 52.06 94 ASN A CA 1
ATOM 764 C C . ASN A 1 94 ? 11.163 -6.011 13.044 1.00 52.06 94 ASN A C 1
ATOM 766 O O . ASN A 1 94 ? 10.447 -6.818 12.446 1.00 52.06 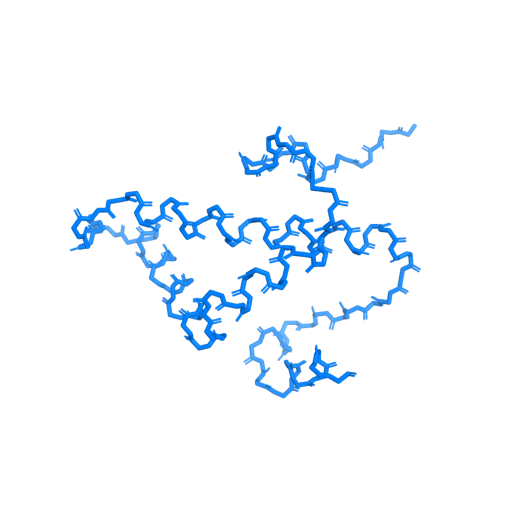94 ASN A O 1
ATOM 770 N N . SER A 1 95 ? 11.561 -4.861 12.489 1.00 49.59 95 SER A N 1
ATOM 771 C CA . SER A 1 95 ? 11.067 -4.322 11.211 1.00 49.59 95 SER A CA 1
ATOM 772 C C . SER A 1 95 ? 11.391 -5.197 9.991 1.00 49.59 95 SER A C 1
ATOM 774 O O . SER A 1 95 ? 10.782 -5.035 8.934 1.00 49.59 95 SER A O 1
ATOM 776 N N . PHE A 1 96 ? 12.326 -6.147 10.123 1.00 53.38 96 PHE A N 1
ATOM 777 C CA . PHE A 1 96 ? 12.723 -7.065 9.047 1.00 53.38 96 PHE A CA 1
ATOM 778 C C . PHE A 1 96 ? 12.892 -8.530 9.488 1.00 53.38 96 PHE A C 1
ATOM 780 O O . PHE A 1 96 ? 13.407 -9.339 8.710 1.00 53.38 96 PHE A O 1
ATOM 787 N N . ASN A 1 97 ? 12.439 -8.898 10.693 1.00 49.34 97 ASN A N 1
ATOM 788 C CA . ASN A 1 97 ? 12.509 -10.277 11.181 1.00 49.34 97 ASN A CA 1
ATOM 789 C C . ASN A 1 97 ? 11.352 -11.124 10.588 1.00 49.34 97 ASN A C 1
ATOM 791 O O . ASN A 1 97 ? 10.190 -10.754 10.730 1.00 49.34 97 ASN A O 1
ATOM 795 N N . PRO A 1 98 ? 11.610 -12.267 9.921 1.00 53.34 98 PRO A N 1
ATOM 796 C CA . PRO A 1 98 ? 10.553 -13.140 9.403 1.00 53.34 98 PRO A CA 1
ATOM 797 C C . PRO A 1 98 ? 9.585 -13.684 10.469 1.00 53.34 98 PRO A C 1
ATOM 799 O O . PRO A 1 98 ? 8.443 -13.985 10.132 1.00 53.34 98 PRO A O 1
ATOM 802 N N . GLN A 1 99 ? 10.018 -13.819 11.728 1.00 48.34 99 GLN A N 1
ATOM 803 C CA . GLN A 1 99 ? 9.205 -14.397 12.807 1.00 48.34 99 GLN A CA 1
ATOM 804 C C . GLN A 1 99 ? 8.135 -13.444 13.358 1.00 48.34 99 GLN A C 1
ATOM 806 O O . GLN A 1 99 ? 7.077 -13.911 13.768 1.00 48.34 99 GLN A O 1
ATOM 811 N N . SER A 1 100 ? 8.344 -12.123 13.315 1.00 47.31 100 SER A N 1
ATOM 812 C CA . SER A 1 100 ? 7.345 -11.142 13.777 1.00 47.31 100 SER A CA 1
ATOM 813 C C . SER A 1 100 ? 6.137 -11.036 12.837 1.00 47.31 100 SER A C 1
ATOM 815 O O . SER A 1 100 ? 5.051 -10.660 13.264 1.00 47.31 100 SER A O 1
ATOM 817 N N . LEU A 1 101 ? 6.289 -11.434 11.569 1.00 43.12 101 LEU A N 1
ATOM 818 C CA . LEU A 1 101 ? 5.195 -11.484 10.592 1.00 43.12 101 LEU A CA 1
ATOM 819 C C . LEU A 1 101 ? 4.245 -12.676 10.806 1.00 43.12 101 LEU A C 1
ATOM 821 O O . LEU A 1 101 ? 3.118 -12.636 10.325 1.00 43.12 101 LEU A O 1
ATOM 825 N N . LEU A 1 102 ? 4.677 -13.723 11.521 1.00 40.19 102 LEU A N 1
ATOM 826 C CA . LEU A 1 102 ? 3.852 -14.904 11.816 1.00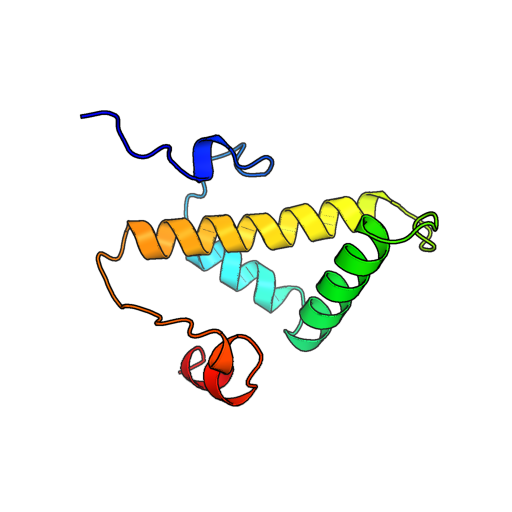 40.19 102 LEU A CA 1
ATOM 827 C C . LEU A 1 102 ? 2.830 -14.650 12.934 1.00 40.19 102 LEU A C 1
ATOM 829 O O . LEU A 1 102 ? 1.783 -15.284 12.939 1.00 40.19 102 LEU A O 1
ATOM 833 N N . GLN A 1 103 ? 3.086 -13.696 13.835 1.00 39.44 103 GLN A N 1
ATOM 834 C CA . GLN A 1 103 ? 2.117 -13.292 14.866 1.00 39.44 103 GLN A CA 1
ATOM 835 C C . GLN A 1 103 ? 0.944 -12.465 14.316 1.00 39.44 103 GLN A C 1
ATOM 837 O O . GLN A 1 103 ? -0.013 -12.227 15.038 1.00 39.44 103 GLN A O 1
ATOM 842 N N . LEU A 1 104 ? 1.006 -12.037 13.051 1.00 40.88 104 LEU A N 1
ATOM 843 C CA . LEU A 1 104 ? -0.067 -11.303 12.368 1.00 40.88 104 LEU A CA 1
ATOM 844 C C . LEU A 1 104 ? -0.997 -12.223 11.553 1.00 40.88 104 LEU A C 1
ATOM 846 O O . LEU A 1 104 ? -1.905 -11.727 10.892 1.00 40.88 104 LEU A O 1
ATOM 850 N N . ALA A 1 105 ? -0.739 -13.536 11.539 1.00 34.88 105 ALA A N 1
ATOM 851 C CA . ALA A 1 105 ? -1.456 -14.518 10.720 1.00 34.88 105 ALA A CA 1
ATOM 852 C C . ALA A 1 105 ? -2.269 -15.548 11.534 1.00 34.88 105 ALA A C 1
ATOM 854 O O . ALA A 1 105 ? -2.793 -16.493 10.944 1.00 34.88 105 ALA A O 1
ATOM 855 N N . CYS A 1 106 ? -2.378 -15.363 12.853 1.00 32.66 106 CYS A N 1
ATOM 856 C CA . CYS A 1 106 ? -3.229 -16.132 13.764 1.00 32.66 106 CYS A CA 1
ATOM 857 C C . CYS A 1 106 ? -4.134 -15.170 14.535 1.00 32.66 106 CYS A C 1
ATOM 859 O O . CYS A 1 106 ? -5.265 -15.586 14.863 1.00 32.66 106 CYS A O 1
#

pLDDT: mean 74.74, std 16.55, range [32.66, 92.81]

Organism: NCBI:txid550983

Foldseek 3Di:
DPPDPDPLVPQPLNPDDDPALVVLVVVVCVVDPPVVLVVLVVLLVCCVPPPDHSPDPDCVSSVVNVSSVSSNVVSVSVVCVVPVDDPPPPDVVNVPDPVNVVVVVD

Radius of gyration: 15.81 Å; chains: 1; bounding box: 35×39×42 Å

Secondary structure (DSSP, 8-state):
-PPPPPGGGG-TT-SS--S-HHHHHHHHHHH--HHHHHHHHHHHHHHHH-SS---SS-THHHHHHHHHHHHHHHHHHHHHHHS--------TTTTT-TTTTGGG--